Protein AF-A0A8S3IS44-F1 (afdb_monomer)

Nearest PDB structures (foldseek):
  6hsj-assembly1_A  TM=8.473E-01  e=8.423E-04  Danio rerio

Organism: NCBI:txid392030

Radius of gyration: 16.56 Å; Cα contacts (8 Å, |Δi|>4): 41; chains: 1; bounding box: 27×22×51 Å

InterPro domains:
  IPR014031 Beta-ketoacyl synthase, C-terminal domain [PF02801] (42-69)
  IPR016039 Thiolase-like [G3DSA:3.40.47.10] (4-72)
  IPR016039 Thiolase-like [SSF53901]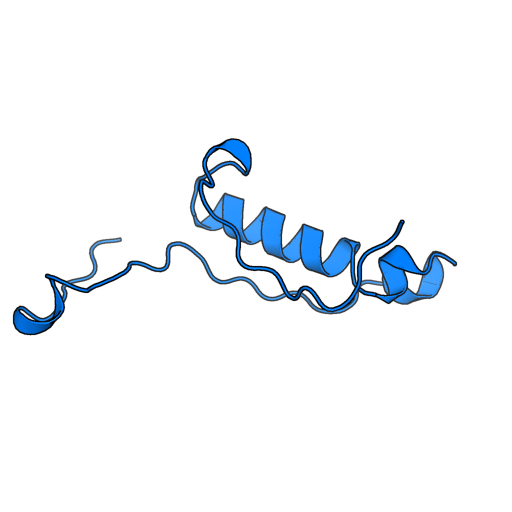 (18-71)

Mean predicted aligned error: 5.6 Å

Structure (mmCIF, N/CA/C/O backbone):
data_AF-A0A8S3IS44-F1
#
_entry.id   AF-A0A8S3IS44-F1
#
loop_
_atom_site.group_PDB
_atom_site.id
_atom_site.type_symbol
_atom_site.label_atom_id
_atom_site.label_alt_id
_atom_site.label_comp_id
_atom_site.label_asym_id
_atom_site.label_entity_id
_atom_site.label_seq_id
_atom_site.pdbx_PD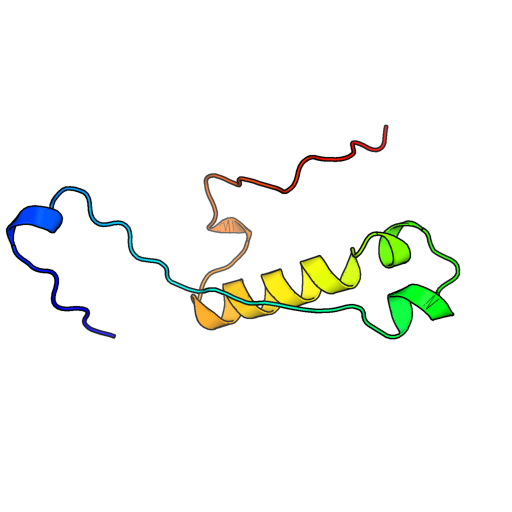B_ins_code
_atom_site.Cartn_x
_atom_site.Cartn_y
_atom_site.Cartn_z
_atom_site.occupancy
_atom_site.B_iso_or_equiv
_atom_site.auth_seq_id
_atom_site.auth_comp_id
_atom_site.auth_asym_id
_atom_site.auth_atom_id
_atom_site.pdbx_PDB_model_num
ATOM 1 N N . MET A 1 1 ? -2.666 -6.241 17.806 1.00 52.69 1 MET A N 1
ATOM 2 C CA . MET A 1 1 ? -1.720 -5.310 18.459 1.00 52.69 1 MET A CA 1
ATOM 3 C C . MET A 1 1 ? -2.531 -4.442 19.415 1.00 52.69 1 MET A C 1
ATOM 5 O O . MET A 1 1 ? -3.604 -4.024 19.015 1.00 52.69 1 MET A O 1
ATOM 9 N N . LYS A 1 2 ? -2.131 -4.255 20.679 1.00 57.84 2 LYS A N 1
ATOM 10 C CA . LYS A 1 2 ? -2.837 -3.356 21.615 1.00 57.84 2 LYS A CA 1
ATOM 11 C C . LYS A 1 2 ? -1.958 -2.124 21.808 1.00 57.84 2 LYS A C 1
ATOM 13 O O . LYS A 1 2 ? -0.928 -2.224 22.466 1.00 57.84 2 LYS A O 1
ATOM 18 N N . ILE A 1 3 ? -2.325 -1.008 21.183 1.00 68.50 3 ILE A N 1
ATOM 19 C CA . ILE A 1 3 ? -1.654 0.277 21.394 1.00 68.50 3 ILE A CA 1
ATOM 20 C C . ILE A 1 3 ? -2.283 0.913 22.635 1.00 68.50 3 ILE A C 1
ATOM 22 O O . ILE A 1 3 ? -3.481 1.190 22.656 1.00 68.50 3 ILE A O 1
ATOM 26 N N . THR A 1 4 ? -1.495 1.118 23.688 1.00 80.62 4 THR A N 1
ATOM 27 C CA . THR A 1 4 ? -1.942 1.887 24.856 1.00 80.62 4 THR A CA 1
ATOM 28 C C . THR A 1 4 ? -1.757 3.369 24.551 1.00 80.62 4 THR A C 1
ATOM 30 O O . THR A 1 4 ? -0.630 3.852 24.486 1.00 80.62 4 THR A O 1
ATOM 33 N N . LEU A 1 5 ? -2.863 4.081 24.342 1.00 81.75 5 LEU A N 1
ATOM 34 C CA . LEU A 1 5 ? -2.871 5.521 24.089 1.00 81.75 5 LEU A CA 1
ATOM 35 C C . LEU A 1 5 ? -2.932 6.304 25.403 1.00 81.75 5 LEU A C 1
ATOM 37 O O . LEU A 1 5 ? -3.670 5.930 26.321 1.00 81.75 5 LEU A O 1
ATOM 41 N N . HIS A 1 6 ? -2.197 7.415 25.468 1.00 83.31 6 HIS A N 1
ATOM 42 C CA . HIS A 1 6 ? -2.245 8.315 26.617 1.00 83.31 6 HIS A CA 1
ATOM 43 C C . HIS A 1 6 ? -3.666 8.918 26.751 1.00 83.31 6 HIS A C 1
ATOM 45 O O . HIS A 1 6 ? -4.288 9.214 25.722 1.00 83.31 6 HIS A O 1
ATOM 51 N N . PRO A 1 7 ? -4.241 9.040 27.966 1.00 81.44 7 PRO A N 1
ATOM 52 C CA . PRO A 1 7 ? -5.678 9.281 28.137 1.00 81.44 7 PRO A CA 1
ATOM 53 C C . PRO A 1 7 ? -6.231 10.525 27.426 1.00 81.44 7 PRO A C 1
ATOM 55 O O . PRO A 1 7 ? -7.343 10.483 26.906 1.00 81.44 7 PRO A O 1
ATOM 58 N N . GLU A 1 8 ? -5.471 11.617 27.349 1.00 88.12 8 GLU A N 1
ATOM 59 C CA . GLU A 1 8 ? -5.926 12.880 26.753 1.00 88.12 8 GLU A CA 1
ATOM 60 C C . GLU A 1 8 ? -6.033 12.870 25.224 1.00 88.12 8 GLU A C 1
ATOM 62 O O . GLU A 1 8 ? -6.754 13.700 24.673 1.00 88.12 8 GLU A O 1
ATOM 67 N N . VAL A 1 9 ? -5.374 11.938 24.524 1.00 87.75 9 VAL A N 1
ATOM 68 C CA . VAL A 1 9 ? -5.424 11.871 23.050 1.00 87.75 9 VAL A CA 1
ATOM 69 C C . VAL A 1 9 ? -6.434 10.851 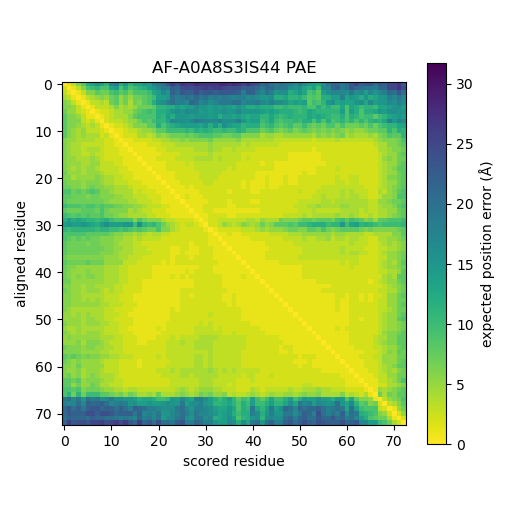22.521 1.00 87.75 9 VAL A C 1
ATOM 71 O O . VAL A 1 9 ? -6.737 10.862 21.330 1.00 87.75 9 VAL A O 1
ATOM 74 N N . GLN A 1 10 ? -7.010 10.005 23.386 1.00 86.00 10 GLN A N 1
ATOM 75 C CA . GLN A 1 10 ? -7.868 8.883 22.973 1.00 86.00 10 GLN A CA 1
ATOM 76 C C . GLN A 1 10 ? -9.087 9.311 22.149 1.00 86.00 10 GLN A C 1
ATOM 78 O O . GLN A 1 10 ? -9.462 8.616 21.210 1.00 86.00 10 GLN A O 1
ATOM 83 N N . LYS A 1 11 ? -9.686 10.467 22.462 1.00 91.31 11 LYS A N 1
ATOM 84 C CA . LYS A 1 11 ? -10.896 10.957 21.780 1.00 91.31 11 LYS A CA 1
ATOM 85 C C . LYS A 1 11 ? -10.682 11.225 20.286 1.00 91.31 11 LYS A C 1
ATOM 87 O O . LYS A 1 11 ? -11.611 11.050 19.507 1.00 91.31 11 LYS A O 1
ATOM 92 N N . ASN A 1 12 ? -9.482 11.664 19.910 1.00 91.50 12 ASN A N 1
ATOM 93 C CA . ASN A 1 12 ? -9.158 12.088 18.546 1.00 91.50 12 ASN A CA 1
ATOM 94 C C . ASN A 1 12 ? -8.114 11.172 17.888 1.00 91.50 12 ASN A C 1
ATOM 96 O O . ASN A 1 12 ? -7.547 11.529 16.857 1.00 91.50 12 ASN A O 1
ATOM 100 N N . ALA A 1 13 ? -7.806 10.028 18.499 1.00 91.50 13 ALA A N 1
ATOM 101 C CA . ALA A 1 13 ? -6.806 9.116 17.975 1.00 91.50 13 ALA A CA 1
ATOM 102 C C . ALA A 1 13 ? -7.329 8.398 16.724 1.00 91.50 13 ALA A C 1
ATOM 104 O O . ALA A 1 13 ? -8.433 7.855 16.722 1.00 91.50 13 ALA A O 1
ATOM 105 N N . VAL A 1 14 ? -6.501 8.366 15.680 1.00 91.62 14 VAL A N 1
ATOM 106 C CA . VAL A 1 14 ? -6.737 7.597 14.454 1.00 91.62 14 VAL A CA 1
ATOM 107 C C . VAL A 1 14 ? -5.656 6.529 14.368 1.00 91.62 14 VAL A C 1
ATOM 109 O O . VAL A 1 14 ? -4.466 6.841 14.400 1.00 91.62 14 VAL A O 1
ATOM 112 N N . GLU A 1 15 ? -6.063 5.265 14.296 1.00 92.50 15 GLU A N 1
ATOM 113 C CA . GLU A 1 15 ? -5.129 4.150 14.156 1.00 92.50 15 GLU A CA 1
ATOM 114 C C . GLU A 1 15 ? -4.687 4.004 12.696 1.00 92.50 15 GLU A C 1
ATOM 116 O O . GLU A 1 15 ? -5.514 3.962 11.784 1.00 92.50 15 GLU A O 1
ATOM 121 N N . ILE A 1 16 ? -3.376 3.892 12.477 1.00 94.38 16 ILE A N 1
ATOM 122 C CA . ILE A 1 16 ? -2.818 3.555 11.169 1.00 94.38 16 ILE A CA 1
ATOM 123 C C . ILE A 1 16 ? -2.602 2.044 11.124 1.00 94.38 16 ILE A C 1
ATOM 125 O O . ILE A 1 16 ? -1.677 1.525 11.745 1.00 94.38 16 ILE A O 1
ATOM 129 N N . LEU A 1 17 ? -3.461 1.343 10.384 1.00 95.62 17 LEU A N 1
ATOM 130 C CA . LEU A 1 17 ? -3.425 -0.120 10.293 1.00 95.62 17 LEU A CA 1
ATOM 131 C C . LEU A 1 17 ? -2.260 -0.644 9.438 1.00 95.62 17 LEU A C 1
ATOM 133 O O . LEU A 1 17 ? -1.768 -1.741 9.687 1.00 95.62 17 LEU A O 1
ATOM 137 N N . ALA A 1 18 ? -1.816 0.126 8.440 1.00 97.38 18 ALA A N 1
ATOM 138 C CA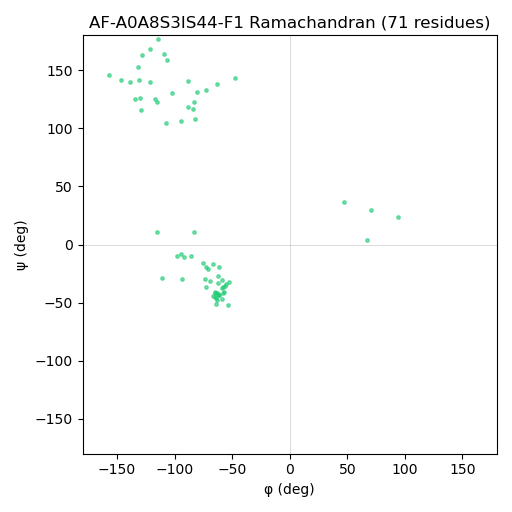 . ALA A 1 18 ? -0.679 -0.219 7.591 1.00 97.38 18 ALA A CA 1
ATOM 139 C C . ALA A 1 18 ? -0.055 1.023 6.939 1.00 97.38 18 ALA A C 1
ATOM 141 O O . ALA A 1 18 ? -0.761 1.959 6.563 1.00 97.38 18 ALA A O 1
ATOM 142 N N . ILE A 1 19 ? 1.268 0.995 6.760 1.00 97.19 19 ILE A N 1
ATOM 143 C CA . ILE A 1 19 ? 2.029 1.929 5.921 1.00 97.19 19 ILE A CA 1
ATOM 144 C C . ILE A 1 19 ? 2.997 1.090 5.101 1.00 97.19 19 ILE A C 1
ATOM 146 O O . ILE A 1 19 ? 3.795 0.344 5.662 1.00 97.19 19 ILE A O 1
ATOM 150 N N . GLU A 1 20 ? 2.948 1.234 3.782 1.00 98.19 20 GLU A N 1
ATOM 151 C CA . GLU A 1 20 ? 3.819 0.502 2.869 1.00 98.19 20 GLU A CA 1
ATOM 152 C C . GLU A 1 20 ? 4.457 1.458 1.873 1.00 98.19 20 GLU A C 1
ATOM 154 O O . GLU A 1 20 ? 3.823 2.390 1.379 1.00 98.19 20 GLU A O 1
ATOM 159 N N . MET A 1 21 ? 5.721 1.194 1.561 1.00 97.56 21 MET A N 1
ATOM 160 C CA . MET A 1 21 ? 6.477 1.935 0.563 1.00 97.56 21 MET A CA 1
ATOM 161 C C . MET A 1 21 ? 6.955 0.973 -0.520 1.00 97.56 21 MET A C 1
ATOM 163 O O . MET A 1 21 ? 7.379 -0.157 -0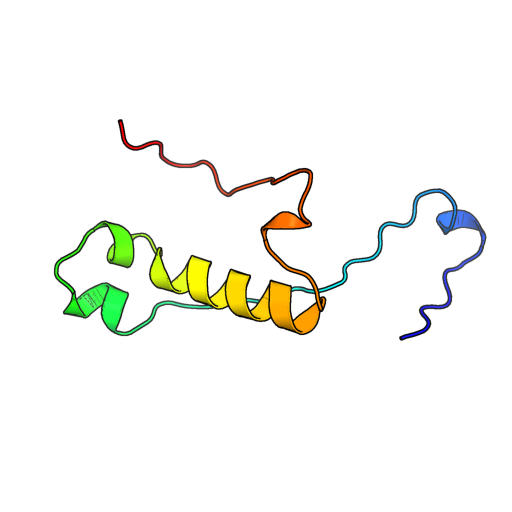.252 1.00 97.56 21 MET A O 1
ATOM 167 N N . ALA A 1 22 ? 6.881 1.428 -1.762 1.00 96.94 22 ALA A N 1
ATOM 168 C CA . ALA A 1 22 ? 7.443 0.747 -2.912 1.00 96.94 22 ALA A CA 1
ATOM 169 C C . ALA A 1 22 ? 8.247 1.754 -3.734 1.00 96.94 22 ALA A C 1
ATOM 171 O O . ALA A 1 22 ? 7.967 2.950 -3.700 1.00 96.94 22 ALA A O 1
ATOM 172 N N . THR A 1 23 ? 9.244 1.246 -4.446 1.00 97.25 23 THR A N 1
ATOM 173 C CA . THR A 1 23 ? 10.049 1.988 -5.419 1.00 97.25 23 THR A CA 1
ATOM 174 C C . THR A 1 23 ? 9.789 1.429 -6.813 1.00 97.25 23 THR A C 1
ATOM 176 O O . THR A 1 23 ? 9.082 0.425 -6.959 1.00 97.25 23 THR A O 1
ATOM 179 N N . ASP A 1 24 ? 10.400 2.048 -7.821 1.00 96.88 24 ASP A N 1
ATOM 180 C CA . ASP A 1 24 ? 10.362 1.586 -9.204 1.00 96.88 24 ASP A CA 1
ATOM 181 C C . ASP A 1 24 ? 10.666 0.091 -9.345 1.00 96.88 24 ASP A C 1
ATOM 183 O O . ASP A 1 24 ? 11.494 -0.486 -8.630 1.00 96.88 24 ASP A O 1
ATOM 187 N N . LEU A 1 25 ? 9.968 -0.531 -10.292 1.00 96.62 25 LEU A N 1
ATOM 188 C CA . LEU A 1 25 ? 10.138 -1.928 -10.674 1.00 96.62 25 LEU A CA 1
ATOM 189 C C . LEU A 1 25 ? 10.791 -1.985 -12.063 1.00 96.62 25 LEU A C 1
ATOM 191 O O . LEU A 1 25 ? 10.746 -0.995 -12.788 1.00 96.62 25 LEU A O 1
ATOM 195 N N . PRO A 1 26 ? 11.340 -3.133 -12.504 1.00 97.19 26 PRO A N 1
ATOM 196 C CA . PRO A 1 26 ? 11.846 -3.263 -13.877 1.00 97.19 26 PRO A CA 1
ATOM 197 C C . PRO A 1 26 ? 10.808 -2.864 -14.938 1.00 97.19 26 PRO A C 1
ATOM 199 O O . PRO A 1 26 ? 11.135 -2.251 -15.951 1.00 97.19 26 PRO A O 1
ATOM 202 N N . SER A 1 27 ? 9.522 -3.105 -14.653 1.00 94.94 27 SER A N 1
ATOM 203 C CA . SER A 1 27 ? 8.415 -2.703 -15.521 1.00 94.94 27 SER A CA 1
ATOM 204 C C . SER A 1 27 ? 8.303 -1.189 -15.737 1.00 94.94 27 SER A C 1
ATOM 206 O O . SER A 1 27 ? 7.722 -0.787 -16.741 1.00 94.94 27 SER A O 1
ATOM 208 N N . THR A 1 28 ? 8.891 -0.350 -14.878 1.00 94.56 28 THR A N 1
ATOM 209 C CA . THR A 1 28 ? 9.011 1.100 -15.097 1.00 94.56 28 THR A CA 1
ATOM 210 C C . THR A 1 28 ? 9.785 1.411 -16.385 1.00 94.56 28 THR A C 1
ATOM 212 O O . THR A 1 28 ? 9.420 2.340 -17.101 1.00 94.56 28 THR A O 1
ATOM 215 N N . PHE A 1 29 ? 10.821 0.628 -16.711 1.00 96.31 29 PHE A N 1
ATOM 216 C CA . PHE A 1 29 ? 11.751 0.928 -17.809 1.00 96.31 29 PHE A CA 1
ATOM 217 C C . PHE A 1 29 ? 11.627 -0.031 -18.999 1.00 96.31 29 PHE A C 1
ATOM 219 O O . PHE A 1 29 ? 11.842 0.378 -20.138 1.00 96.31 29 PHE A O 1
ATOM 226 N N . ASP A 1 30 ? 11.216 -1.277 -18.759 1.00 94.94 30 ASP A N 1
ATOM 227 C CA . ASP A 1 30 ? 11.251 -2.335 -19.779 1.00 94.94 30 ASP A CA 1
ATOM 228 C C . ASP A 1 30 ? 9.923 -2.504 -20.543 1.00 94.94 30 ASP A C 1
ATOM 230 O O . ASP A 1 30 ? 9.842 -3.269 -21.503 1.00 94.94 30 ASP A O 1
ATOM 234 N N . SER A 1 31 ? 8.852 -1.824 -20.118 1.00 89.19 31 SER A N 1
ATOM 235 C CA . SER A 1 31 ? 7.485 -2.095 -20.596 1.00 89.19 31 SER A CA 1
ATOM 236 C C . SER A 1 31 ? 7.025 -1.269 -21.801 1.00 89.19 31 SER A C 1
ATOM 238 O O . SER A 1 31 ? 5.973 -1.574 -22.361 1.00 89.19 31 SER A O 1
ATOM 240 N N . ASN A 1 32 ? 7.779 -0.232 -22.196 1.00 92.12 32 ASN A N 1
ATOM 241 C CA . ASN A 1 32 ? 7.363 0.773 -23.188 1.00 92.12 32 ASN A CA 1
ATOM 242 C C . ASN A 1 32 ? 5.932 1.316 -22.940 1.00 92.12 32 ASN A C 1
ATOM 244 O O . ASN A 1 32 ? 5.168 1.549 -23.876 1.00 92.12 32 ASN A O 1
ATOM 248 N N . ASP A 1 33 ? 5.555 1.477 -21.667 1.00 92.88 33 ASP A N 1
ATOM 249 C CA . ASP A 1 33 ? 4.224 1.891 -21.225 1.00 92.88 33 ASP A CA 1
ATOM 250 C C . ASP A 1 33 ? 4.333 3.054 -20.232 1.00 92.88 33 ASP A C 1
ATOM 252 O O . ASP A 1 33 ? 4.851 2.919 -19.118 1.00 92.88 33 ASP A O 1
ATOM 256 N N . CYS A 1 34 ? 3.798 4.210 -20.629 1.00 92.56 34 CYS A N 1
ATOM 257 C CA . CYS A 1 34 ? 3.831 5.420 -19.818 1.00 92.56 34 CYS A CA 1
ATOM 258 C C . CYS A 1 34 ? 3.088 5.269 -18.482 1.00 92.56 34 CYS A C 1
ATOM 260 O O . CYS A 1 34 ? 3.457 5.944 -17.525 1.00 92.56 34 CYS A O 1
ATOM 262 N N . MET A 1 35 ? 2.080 4.393 -18.374 1.00 92.69 35 MET A N 1
ATOM 263 C CA . MET A 1 35 ? 1.391 4.157 -17.099 1.00 92.69 35 MET A CA 1
ATOM 264 C C . MET A 1 35 ? 2.328 3.529 -16.068 1.00 92.69 35 MET A C 1
ATOM 266 O O . MET A 1 35 ? 2.319 3.903 -14.894 1.00 92.69 35 MET A O 1
ATOM 270 N N . ARG A 1 36 ? 3.162 2.582 -16.501 1.00 94.19 36 ARG A N 1
ATOM 271 C CA . ARG A 1 36 ? 4.154 1.942 -15.632 1.00 94.19 36 ARG A CA 1
ATOM 272 C C . ARG A 1 36 ? 5.301 2.884 -15.312 1.00 94.19 36 ARG A C 1
ATOM 274 O O . ARG A 1 36 ? 5.735 2.906 -14.165 1.00 94.19 36 ARG A O 1
ATOM 281 N N . LEU A 1 37 ? 5.701 3.715 -16.277 1.00 94.31 37 LEU A N 1
ATOM 282 C CA . LEU A 1 37 ? 6.694 4.767 -16.070 1.00 94.31 37 LEU A CA 1
ATOM 283 C C . LEU A 1 37 ? 6.284 5.744 -14.956 1.00 94.31 37 LEU A C 1
ATOM 285 O O . LEU A 1 37 ? 7.115 6.114 -14.137 1.00 94.31 37 LEU A O 1
ATOM 289 N N . VAL A 1 38 ? 5.004 6.134 -14.886 1.00 93.00 38 VAL A N 1
ATOM 290 C CA . VAL A 1 38 ? 4.493 7.017 -13.815 1.00 93.00 38 VAL A CA 1
ATOM 291 C C . VAL A 1 38 ? 4.128 6.273 -12.523 1.00 93.00 38 VAL A C 1
ATOM 293 O O . VAL A 1 38 ? 3.524 6.854 -11.624 1.00 93.00 38 VAL A O 1
ATOM 296 N N . GLY A 1 39 ? 4.495 4.993 -12.402 1.00 93.56 39 GLY A N 1
ATOM 297 C CA . GLY A 1 39 ? 4.416 4.257 -11.144 1.00 93.56 39 GLY A CA 1
ATOM 298 C C . GLY A 1 39 ? 3.141 3.442 -10.922 1.00 93.56 39 GLY A C 1
ATOM 299 O O . GLY A 1 39 ? 2.832 3.139 -9.770 1.00 93.56 39 GLY A O 1
ATOM 300 N N . TYR A 1 40 ? 2.408 3.040 -11.970 1.00 94.38 40 TYR A N 1
ATOM 301 C CA . TYR A 1 40 ? 1.220 2.179 -11.818 1.00 94.38 40 TYR A CA 1
ATOM 302 C C . TYR A 1 40 ? 1.515 0.892 -11.025 1.00 94.38 40 TYR A C 1
ATOM 304 O O . TYR A 1 40 ? 0.854 0.609 -10.023 1.00 94.38 40 TYR A O 1
ATOM 312 N N . ASP A 1 41 ? 2.543 0.132 -11.423 1.00 96.06 41 ASP A N 1
ATOM 313 C CA . ASP A 1 41 ? 2.886 -1.128 -10.748 1.00 96.06 41 ASP A CA 1
ATOM 314 C C . ASP A 1 41 ? 3.453 -0.887 -9.336 1.00 96.06 41 ASP A C 1
ATOM 316 O O . ASP A 1 41 ? 3.223 -1.686 -8.425 1.00 96.06 41 ASP A O 1
ATOM 320 N N . MET A 1 42 ? 4.147 0.238 -9.127 1.00 97.19 42 MET A N 1
ATOM 321 C CA . MET A 1 42 ? 4.654 0.656 -7.818 1.00 97.19 42 MET A CA 1
ATOM 322 C C . MET A 1 42 ? 3.501 0.943 -6.846 1.00 97.19 42 MET A C 1
ATOM 324 O O . MET A 1 42 ? 3.463 0.377 -5.751 1.00 97.19 42 MET A O 1
ATOM 328 N N . ALA A 1 43 ? 2.529 1.761 -7.263 1.00 96.00 43 ALA A N 1
ATOM 329 C CA . ALA A 1 43 ? 1.343 2.082 -6.474 1.00 96.00 43 ALA A CA 1
ATOM 330 C C . ALA A 1 43 ? 0.507 0.828 -6.186 1.00 96.00 43 ALA A C 1
ATOM 332 O O . ALA A 1 43 ? 0.112 0.598 -5.042 1.00 96.00 43 ALA A O 1
ATOM 333 N N . LYS A 1 44 ? 0.311 -0.033 -7.195 1.00 96.75 44 LYS A N 1
ATOM 334 C CA . LYS A 1 44 ? -0.379 -1.315 -7.026 1.00 96.75 44 LYS A CA 1
ATOM 335 C C . LYS A 1 44 ? 0.319 -2.209 -5.998 1.00 96.75 44 LYS A C 1
ATOM 337 O O . LYS A 1 44 ? -0.340 -2.739 -5.110 1.00 96.75 44 LYS A O 1
ATOM 342 N N . ARG A 1 45 ? 1.646 -2.349 -6.073 1.00 98.06 45 ARG A N 1
ATOM 343 C CA . ARG A 1 45 ? 2.427 -3.161 -5.128 1.00 98.06 45 ARG A CA 1
ATOM 344 C C . ARG A 1 45 ? 2.334 -2.634 -3.696 1.00 98.06 45 ARG A C 1
ATOM 346 O O . ARG A 1 45 ? 2.221 -3.438 -2.774 1.00 98.06 45 ARG A O 1
ATOM 353 N N . ALA A 1 46 ? 2.411 -1.317 -3.504 1.00 98.19 46 ALA A N 1
ATOM 354 C CA . ALA A 1 46 ? 2.268 -0.706 -2.183 1.00 98.19 46 ALA A CA 1
ATO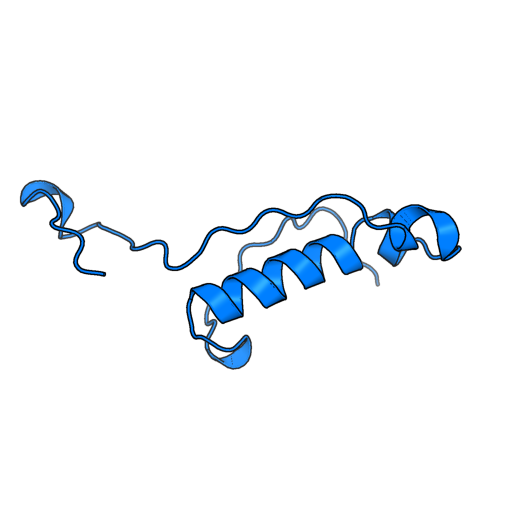M 355 C C . ALA A 1 46 ? 0.854 -0.924 -1.618 1.00 98.19 46 ALA A C 1
ATOM 357 O O . ALA A 1 46 ? 0.718 -1.350 -0.474 1.00 98.19 46 ALA A O 1
ATOM 358 N N . ALA A 1 47 ? -0.184 -0.720 -2.436 1.00 97.81 47 ALA A N 1
ATOM 359 C CA . ALA A 1 47 ? -1.573 -0.936 -2.038 1.00 97.81 47 ALA A CA 1
ATOM 360 C C . ALA A 1 47 ? -1.854 -2.407 -1.684 1.00 97.81 47 ALA A C 1
ATOM 362 O O . ALA A 1 47 ? -2.387 -2.680 -0.612 1.00 97.81 47 ALA A O 1
ATOM 363 N N . ASP A 1 48 ? -1.433 -3.358 -2.528 1.00 98.19 48 ASP A N 1
ATOM 364 C CA . ASP A 1 48 ? -1.626 -4.797 -2.294 1.00 98.19 48 ASP A CA 1
ATOM 365 C C . ASP A 1 48 ? -0.992 -5.236 -0.957 1.00 98.19 48 ASP A C 1
ATOM 367 O O . ASP A 1 48 ? -1.606 -5.981 -0.189 1.00 98.19 48 ASP A O 1
ATOM 371 N N . LYS A 1 49 ? 0.209 -4.731 -0.636 1.00 98.50 49 LYS A N 1
ATOM 372 C CA . LYS A 1 49 ? 0.846 -4.965 0.668 1.00 98.50 49 LYS A CA 1
ATOM 373 C C . LYS A 1 49 ? 0.090 -4.296 1.812 1.00 98.50 49 LYS A C 1
ATOM 375 O O . LYS A 1 49 ? -0.120 -4.935 2.834 1.00 98.50 49 LYS A O 1
ATOM 380 N N . ALA A 1 50 ? -0.340 -3.044 1.649 1.00 98.25 50 ALA A N 1
ATOM 381 C CA . ALA A 1 50 ? -0.998 -2.298 2.718 1.00 98.25 50 ALA A CA 1
ATOM 382 C C . ALA A 1 50 ? -2.334 -2.947 3.098 1.00 98.25 50 ALA A C 1
ATOM 384 O O . ALA A 1 50 ? -2.620 -3.116 4.281 1.00 98.25 50 ALA A O 1
ATOM 385 N N . TYR A 1 51 ? -3.110 -3.394 2.106 1.00 98.44 51 TYR A N 1
ATOM 386 C CA . TYR A 1 51 ? -4.339 -4.155 2.327 1.00 98.44 51 TYR A CA 1
ATOM 387 C C . TYR A 1 51 ? -4.076 -5.481 3.042 1.00 98.44 51 TYR A C 1
ATOM 389 O O . TYR A 1 51 ? -4.785 -5.812 3.992 1.00 98.44 51 TYR A O 1
ATOM 397 N N . ALA A 1 52 ? -3.029 -6.211 2.641 1.00 98.25 52 ALA A N 1
ATOM 398 C CA . ALA A 1 52 ? -2.646 -7.458 3.295 1.00 98.25 52 ALA A CA 1
ATOM 399 C C . ALA A 1 52 ? -2.206 -7.240 4.755 1.00 98.25 52 ALA A C 1
ATOM 401 O O . ALA A 1 52 ? -2.679 -7.953 5.638 1.00 98.25 52 ALA A O 1
ATOM 402 N N . THR A 1 53 ? -1.357 -6.241 5.019 1.00 98.06 53 THR A N 1
ATOM 403 C CA . THR A 1 53 ? -0.873 -5.887 6.365 1.00 98.06 53 THR A CA 1
ATOM 404 C C . THR A 1 53 ? -2.020 -5.427 7.271 1.00 98.06 53 THR A C 1
ATOM 406 O O . THR A 1 53 ? -2.096 -5.850 8.422 1.00 98.06 53 THR A O 1
ATOM 409 N N . ALA A 1 54 ? -2.948 -4.619 6.748 1.00 97.56 54 ALA A N 1
ATOM 410 C CA . ALA A 1 54 ? -4.127 -4.162 7.484 1.00 97.56 54 ALA A CA 1
ATOM 411 C C . ALA A 1 54 ? -5.217 -5.242 7.635 1.00 97.56 54 ALA A C 1
ATOM 413 O O . ALA A 1 54 ? -6.114 -5.091 8.463 1.00 97.56 54 ALA A O 1
ATOM 414 N N . GLY A 1 55 ? -5.163 -6.322 6.847 1.00 97.88 55 GLY A N 1
ATOM 415 C CA . GLY A 1 55 ? -6.164 -7.390 6.860 1.00 97.88 55 GLY A CA 1
ATOM 416 C C . GLY A 1 55 ? -7.522 -6.983 6.276 1.00 97.88 55 GLY A C 1
ATOM 417 O O . GLY A 1 55 ? -8.544 -7.520 6.701 1.00 97.88 55 GLY A O 1
ATOM 418 N N . ILE A 1 56 ? -7.544 -6.047 5.321 1.00 97.69 56 ILE A N 1
ATOM 419 C CA . ILE A 1 56 ? -8.765 -5.522 4.684 1.00 97.69 56 ILE A CA 1
ATOM 420 C C . ILE A 1 56 ? -8.742 -5.730 3.165 1.00 97.69 56 ILE A C 1
ATOM 422 O O . ILE A 1 56 ? -7.709 -6.049 2.576 1.00 97.69 56 ILE A O 1
ATOM 426 N N . LYS A 1 57 ? -9.883 -5.524 2.507 1.00 97.94 57 LYS A N 1
ATOM 427 C CA . LYS A 1 57 ? -10.026 -5.519 1.045 1.00 97.94 57 LYS A CA 1
ATOM 428 C C . LYS A 1 57 ? -10.219 -4.092 0.520 1.00 97.94 57 LYS A C 1
ATOM 430 O O . LYS A 1 57 ? -10.729 -3.241 1.246 1.00 97.94 57 LYS A O 1
ATOM 435 N N . PRO A 1 58 ? -9.937 -3.830 -0.771 1.00 97.12 58 PRO A N 1
ATOM 436 C CA . PRO A 1 58 ? -10.231 -2.531 -1.383 1.00 97.12 58 PRO A CA 1
ATOM 437 C C . PRO A 1 58 ? -11.703 -2.106 -1.247 1.00 97.12 58 PRO A C 1
ATOM 439 O O . PRO A 1 58 ? -11.986 -0.926 -1.085 1.00 97.12 58 PRO A O 1
ATOM 442 N N . SER A 1 59 ? -12.638 -3.065 -1.271 1.00 98.00 59 SER A N 1
ATOM 443 C CA . SER A 1 59 ? -14.079 -2.825 -1.099 1.00 98.00 59 SER A CA 1
ATOM 444 C C . SER A 1 59 ? -14.476 -2.334 0.295 1.00 98.00 59 SER A C 1
ATOM 446 O O . SER A 1 59 ? -15.587 -1.842 0.461 1.00 98.00 59 SER A O 1
ATOM 448 N N . ASP A 1 60 ? -13.598 -2.491 1.286 1.00 97.94 60 ASP A N 1
ATOM 449 C CA . ASP A 1 60 ? -13.857 -2.086 2.669 1.00 97.94 60 ASP A CA 1
ATOM 450 C C . ASP A 1 60 ? -13.502 -0.602 2.893 1.00 97.94 60 ASP A C 1
ATOM 452 O O . ASP A 1 60 ? -13.829 -0.025 3.930 1.00 97.94 60 ASP A O 1
ATOM 456 N N . VAL A 1 61 ? -12.840 0.037 1.917 1.00 96.88 61 VAL A N 1
ATOM 457 C CA . VAL A 1 61 ? -12.406 1.435 1.987 1.00 96.88 61 VAL A CA 1
ATOM 458 C C . VAL A 1 61 ? -13.552 2.370 1.601 1.00 96.88 61 VAL A C 1
ATOM 460 O O . VAL A 1 61 ? -14.091 2.303 0.500 1.00 96.88 61 VAL A O 1
ATOM 463 N N . GLN A 1 62 ? -13.899 3.281 2.509 1.00 98.06 62 GLN A N 1
ATOM 464 C CA . GLN A 1 62 ? -15.022 4.211 2.334 1.00 98.06 62 GLN A CA 1
ATOM 465 C C . GLN A 1 62 ? -14.603 5.560 1.738 1.00 98.06 62 GLN A C 1
ATOM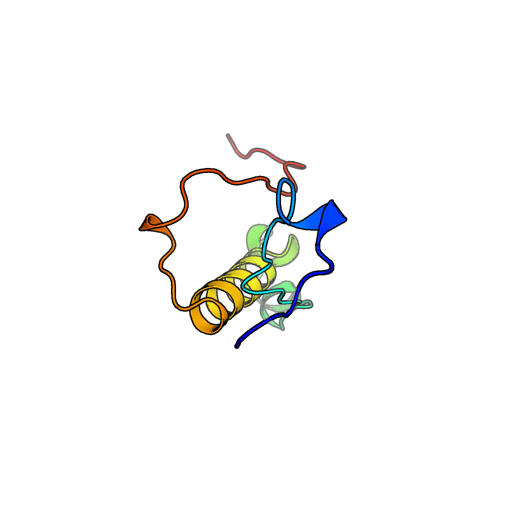 467 O O . GLN A 1 62 ? -15.395 6.213 1.062 1.00 98.06 62 GLN A O 1
ATOM 472 N N . VAL A 1 63 ? -13.369 5.992 2.007 1.00 96.50 63 VAL A N 1
ATOM 473 C CA . VAL A 1 63 ? -12.809 7.275 1.564 1.00 96.50 63 VAL A CA 1
ATOM 474 C C . VAL A 1 63 ? -11.371 7.042 1.123 1.00 96.50 63 VAL A C 1
ATOM 476 O O . VAL A 1 63 ? -10.642 6.291 1.768 1.00 96.50 63 VAL A O 1
ATOM 479 N N . VAL A 1 64 ? -10.966 7.688 0.030 1.00 94.12 64 VAL A N 1
ATOM 480 C CA . VAL A 1 64 ? -9.606 7.594 -0.505 1.00 94.12 64 VAL A CA 1
ATOM 481 C C . VAL A 1 64 ? -9.066 8.995 -0.761 1.00 94.12 64 VAL A C 1
ATOM 483 O O . VAL A 1 64 ? -9.683 9.777 -1.482 1.00 94.12 64 VAL A O 1
ATOM 486 N N . GLU A 1 65 ? -7.898 9.290 -0.199 1.00 93.38 65 GLU A N 1
ATOM 487 C CA . GLU A 1 65 ? -7.058 10.418 -0.599 1.00 93.38 65 GLU A CA 1
ATOM 488 C C . GLU A 1 65 ? -5.914 9.876 -1.471 1.00 93.38 65 GLU A C 1
ATOM 490 O O . GLU A 1 65 ? -5.287 8.872 -1.130 1.00 93.38 65 GLU A O 1
ATOM 495 N N . LEU A 1 66 ? -5.676 10.488 -2.633 1.00 92.06 66 LEU A N 1
ATOM 496 C CA . LEU A 1 66 ? -4.728 10.014 -3.651 1.00 92.06 66 LEU A CA 1
ATOM 497 C C . LEU A 1 66 ? -3.773 11.139 -4.057 1.00 92.06 66 LEU A C 1
ATOM 499 O O . LEU A 1 66 ? -4.079 12.312 -3.874 1.00 92.06 66 LEU A O 1
ATOM 503 N N . HIS A 1 67 ? -2.654 10.789 -4.702 1.00 89.31 67 HIS A N 1
ATOM 504 C CA . HIS A 1 67 ? -1.674 11.771 -5.186 1.00 89.31 67 HIS A CA 1
ATOM 505 C C . HIS A 1 67 ? -2.270 12.797 -6.175 1.00 89.31 67 HIS A C 1
ATOM 507 O O . HIS A 1 67 ? -1.830 13.938 -6.206 1.00 89.31 67 HIS A O 1
ATOM 513 N N . GLY A 1 68 ? -3.284 12.416 -6.964 1.00 75.69 68 GLY A N 1
ATOM 514 C CA . GLY A 1 68 ? -4.165 13.360 -7.674 1.00 75.69 68 GLY A CA 1
ATOM 515 C C . GLY A 1 68 ? -3.542 14.203 -8.800 1.00 75.69 68 GLY A C 1
ATOM 516 O O . GLY A 1 68 ? -4.235 15.037 -9.373 1.00 75.69 68 GLY A O 1
ATO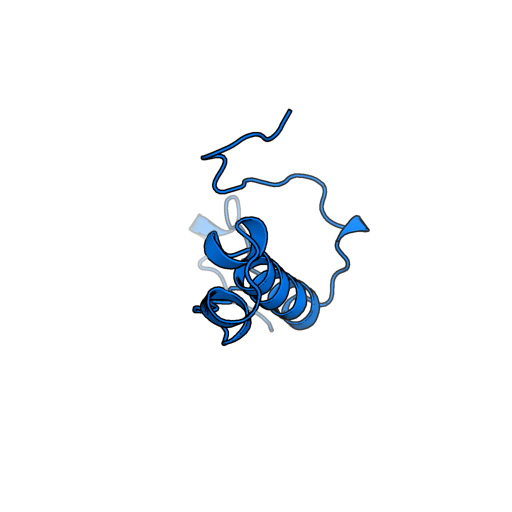M 517 N N . THR A 1 69 ? -2.270 13.994 -9.146 1.00 73.00 69 THR A N 1
ATOM 518 C CA . THR A 1 69 ? -1.503 14.872 -10.054 1.00 73.00 69 THR A CA 1
ATOM 519 C C . THR A 1 69 ? -1.921 14.799 -11.527 1.00 73.00 69 THR A C 1
ATOM 521 O O . THR A 1 69 ? -1.659 15.737 -12.278 1.00 73.00 69 THR A O 1
ATOM 524 N N . ILE A 1 70 ? -2.581 13.724 -11.977 1.00 57.44 70 ILE A N 1
ATOM 525 C CA . ILE A 1 70 ? -3.028 13.621 -13.371 1.00 57.44 70 ILE A CA 1
ATOM 526 C C . ILE A 1 70 ? -4.346 12.857 -13.500 1.00 57.44 70 ILE A C 1
ATOM 528 O O . ILE A 1 70 ? -4.572 11.856 -12.822 1.00 57.44 70 ILE A O 1
ATOM 532 N N . SER A 1 71 ? -5.207 13.325 -14.401 1.00 59.72 71 SER A N 1
ATOM 533 C CA . SER A 1 71 ? -6.418 12.627 -14.830 1.00 59.72 71 SER A CA 1
ATOM 534 C C . SER A 1 71 ? -6.301 12.315 -16.316 1.00 59.72 71 SER A C 1
ATOM 536 O O . SER A 1 71 ? -6.098 13.227 -17.117 1.00 59.72 71 SER A O 1
ATOM 538 N N . ILE A 1 72 ? -6.447 11.050 -16.686 1.00 54.75 72 ILE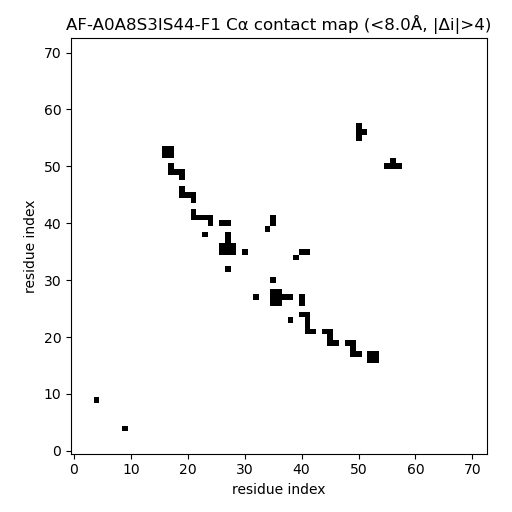 A N 1
ATOM 539 C CA . ILE A 1 72 ? -6.564 10.620 -18.082 1.00 54.75 72 ILE A CA 1
ATOM 540 C C . ILE A 1 72 ? -8.045 10.667 -18.452 1.00 54.75 72 ILE A C 1
ATOM 542 O O . ILE A 1 72 ? -8.864 10.005 -17.814 1.00 54.75 72 ILE A O 1
ATOM 546 N N . ARG A 1 73 ? -8.377 11.508 -19.431 1.00 47.06 73 ARG A N 1
ATOM 547 C CA . ARG A 1 73 ? -9.648 11.463 -20.155 1.00 47.06 73 ARG A CA 1
ATOM 548 C C . ARG A 1 73 ? -9.474 10.677 -21.440 1.00 47.06 73 ARG A C 1
ATOM 550 O O . ARG A 1 73 ? -8.368 10.772 -22.015 1.00 47.06 73 ARG A O 1
#

Secondary structure (DSSP, 8-state):
------GGGGGG-------------THHHHS--HHHHTTHHHHHHHHHHHHHHHT--GGG-------------

Foldseek 3Di:
DDDDDDPVCVVPDDDQQFFFFFDQDPCLPPVPDVCSVVPVVRVVVRVVVRCVSSVHDPVVDDDDDDPPPDDDD

Sequence (73 aa):
MKITLHPEVQKNAVEILAIEMATDLPSTFDSNDCMRLVGYDMAKRAADKAYATAGIKPSDVQVVELHGTISIR

Solvent-accessible surface area (backbone atoms only — not comparable to full-atom values): 4948 Å² total; per-residue (Å²): 136,87,83,87,71,62,81,90,52,56,92,77,63,78,87,80,67,54,85,60,83,63,64,87,51,70,55,39,74,75,56,89,40,70,61,32,53,77,35,49,61,28,53,50,54,18,49,56,48,27,30,60,67,47,71,53,56,81,88,74,60,89,77,84,88,72,91,79,85,76,82,90,129

pLDDT: mean 90.18, std 12.21, range [47.06, 98.5]